Protein AF-A0A4Q0PP46-F1 (afdb_monomer_lite)

Organism: NCBI:txid988

Secondary structure (DSSP, 8-state):
--HHHHHHHHHHHHHHHHHHHHHHHHHHHHHHHHHHHHHHHHHHHHTTS-HHHHHHHHHHHHHHHHHHHTT---EEEEEESSSSSHHHHHHHHHHHHHHHTT-TTS-EEEEEESS-----S-SGGGGGGGT--EEES-SSS---EEE-

Sequence (148 aa):
MCNTLSMKLINRTLILLVILFLQQLLHAQRLTNTIQQAVVEVGDTFTQISPDRLTYLDQIAFLIIKKLNNQEQVDLLFIDADNLEQSQLAMLWLRTGMIYYGYQNLLNIQSAGMTPGNQPPSPLLSLNSYGFRVKPNSQKITHSYKVD

Foldseek 3Di:
DPVVVVVVVVVVVVVVVVVVVVVVVVVVVVLVVVLVVVVVVVVVVVVVDDPVNVVVVVVVVVVLVVCVVVVHAAEAEFEDAALQPDRVVVLVVVCVVCVVVVNNPRYHYWYDHPDHRQDDNPPCVVCVSNVWDWDDPDPPPDSTIDTD

pLDDT: mean 76.53, std 13.93, range [41.94, 94.75]

Radius of gyration: 23.32 Å; chains: 1; bounding box: 72×42×55 Å

Structure (mmCIF, N/CA/C/O backbone):
data_AF-A0A4Q0PP46-F1
#
_entry.id   AF-A0A4Q0PP46-F1
#
loop_
_atom_site.group_PDB
_atom_site.id
_atom_site.type_symbol
_atom_site.label_atom_id
_atom_site.label_alt_id
_atom_site.label_comp_id
_atom_site.label_asym_id
_atom_site.label_entity_id
_atom_site.label_seq_id
_atom_site.pdbx_PDB_ins_code
_atom_site.Cartn_x
_atom_site.Cartn_y
_atom_site.Cartn_z
_atom_site.occupancy
_atom_site.B_iso_or_equiv
_atom_site.auth_seq_id
_atom_site.auth_comp_id
_atom_site.auth_asym_id
_atom_site.auth_atom_id
_atom_site.pdbx_PDB_model_num
ATOM 1 N N . MET A 1 1 ? -55.320 22.648 -30.213 1.00 48.34 1 MET A N 1
ATOM 2 C CA . MET A 1 1 ? -54.167 21.988 -30.875 1.00 48.34 1 MET A CA 1
ATOM 3 C C . MET A 1 1 ? -52.818 22.155 -30.145 1.00 48.34 1 MET A C 1
ATOM 5 O O . MET A 1 1 ? -51.820 21.689 -30.673 1.00 48.34 1 MET A O 1
ATOM 9 N N . CYS A 1 2 ? -52.756 22.728 -28.929 1.00 52.81 2 CYS A N 1
ATOM 10 C CA . CYS A 1 2 ? -51.479 22.998 -28.236 1.00 52.81 2 CYS A CA 1
ATOM 11 C C . CYS A 1 2 ? -50.986 21.855 -27.305 1.00 52.81 2 CYS A C 1
ATOM 13 O O . CYS A 1 2 ? -49.786 21.685 -27.110 1.00 52.81 2 CYS A O 1
ATOM 15 N N . ASN A 1 3 ? -51.881 21.003 -26.781 1.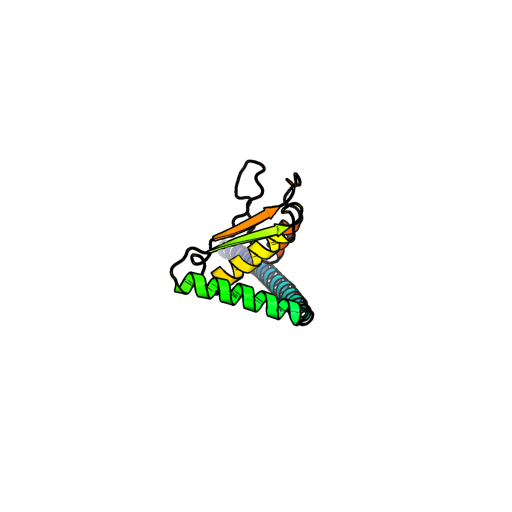00 57.44 3 ASN A N 1
ATOM 16 C CA . ASN A 1 3 ? -51.518 19.997 -25.761 1.00 57.44 3 ASN A CA 1
ATOM 17 C C . ASN A 1 3 ? -50.816 18.740 -26.307 1.00 57.44 3 ASN A C 1
ATOM 19 O O . ASN A 1 3 ? -49.995 18.142 -25.616 1.00 57.44 3 ASN A O 1
ATOM 23 N N . THR A 1 4 ? -51.092 18.338 -27.549 1.00 54.38 4 THR A N 1
ATOM 24 C CA . THR A 1 4 ? -50.507 17.121 -28.142 1.00 54.38 4 THR A CA 1
ATOM 25 C C . THR A 1 4 ? -49.043 17.303 -28.539 1.00 54.38 4 THR A C 1
ATOM 27 O O . THR A 1 4 ? -48.275 16.341 -28.505 1.00 54.38 4 THR A O 1
ATOM 30 N N . LEU A 1 5 ? -48.636 18.531 -28.881 1.00 56.12 5 LEU A N 1
ATOM 31 C CA . LEU A 1 5 ? -47.244 18.859 -29.191 1.00 56.12 5 LEU A CA 1
ATOM 32 C C . LEU A 1 5 ? -46.380 18.854 -27.918 1.00 56.12 5 LEU A C 1
ATOM 34 O O . LEU A 1 5 ? -45.300 18.268 -27.917 1.00 56.12 5 LEU A O 1
ATOM 38 N N . SER A 1 6 ? -46.900 19.427 -26.824 1.00 56.62 6 SER A N 1
ATOM 39 C CA . SER A 1 6 ? -46.234 19.460 -25.513 1.00 56.62 6 SER A CA 1
ATOM 40 C C . SER A 1 6 ? -46.072 18.055 -24.914 1.00 56.62 6 SER A C 1
ATOM 42 O O . SER A 1 6 ? -44.969 17.676 -24.525 1.00 56.62 6 SER A O 1
ATOM 44 N N . MET A 1 7 ? -47.111 17.208 -24.973 1.00 60.69 7 MET A N 1
ATOM 45 C CA . MET A 1 7 ? -47.011 15.799 -24.557 1.00 60.69 7 MET A CA 1
ATOM 46 C C . MET A 1 7 ? -45.958 15.010 -25.347 1.00 60.69 7 MET A C 1
ATOM 48 O O . MET A 1 7 ? -45.205 14.237 -24.760 1.00 60.69 7 MET A O 1
ATOM 52 N N . LYS A 1 8 ? -45.870 15.198 -26.672 1.00 60.88 8 LYS A N 1
ATOM 53 C CA . LYS A 1 8 ? -44.849 14.532 -27.501 1.00 60.88 8 LYS A CA 1
ATOM 54 C C . LYS A 1 8 ? -43.432 15.010 -27.176 1.00 60.88 8 LYS A C 1
ATOM 56 O O . LYS A 1 8 ? -42.500 14.213 -27.258 1.00 60.88 8 LYS A O 1
ATOM 61 N N . LEU A 1 9 ? -43.270 16.281 -26.807 1.00 64.25 9 LEU A N 1
ATOM 62 C CA . LEU A 1 9 ? -41.983 16.850 -26.410 1.00 64.25 9 LEU A CA 1
ATOM 63 C C . LEU A 1 9 ? -41.526 16.310 -25.045 1.00 64.25 9 LEU A C 1
ATOM 65 O O . LEU A 1 9 ? -40.383 15.880 -24.928 1.00 64.25 9 LEU A O 1
ATOM 69 N N . ILE A 1 10 ? -42.436 16.233 -24.068 1.00 70.88 10 ILE A N 1
ATOM 70 C CA . ILE A 1 10 ? -42.189 15.636 -22.743 1.00 70.88 10 ILE A CA 1
ATOM 71 C C . ILE A 1 10 ? -41.842 14.147 -22.870 1.00 70.88 10 ILE A C 1
ATOM 73 O O . ILE A 1 10 ? -40.921 13.659 -22.224 1.00 70.88 10 ILE A O 1
ATOM 77 N N . ASN A 1 11 ? -42.528 13.413 -23.750 1.00 72.38 11 ASN A N 1
ATOM 78 C CA . ASN A 1 11 ? -42.233 11.995 -23.956 1.00 72.38 11 ASN A CA 1
ATOM 79 C C . ASN A 1 11 ? -40.853 11.787 -24.613 1.00 72.38 11 ASN A C 1
ATOM 81 O O . ASN A 1 11 ? -40.131 10.854 -24.276 1.00 72.38 11 ASN A O 1
ATOM 85 N N . ARG A 1 12 ? -40.438 12.692 -25.514 1.00 74.69 12 ARG A N 1
ATOM 86 C CA . ARG A 1 12 ? -39.099 12.672 -26.129 1.00 74.69 12 ARG A CA 1
ATOM 87 C C . ARG A 1 12 ? -37.982 12.980 -25.132 1.00 74.69 12 ARG A C 1
ATOM 89 O O . ARG A 1 12 ? -36.950 12.314 -25.176 1.00 74.69 12 ARG A O 1
ATOM 96 N N . THR A 1 13 ? -38.168 13.953 -24.240 1.00 78.75 13 THR A N 1
ATOM 97 C CA . THR A 1 13 ? -37.172 14.264 -23.201 1.00 78.75 13 THR A CA 1
ATOM 98 C C . THR A 1 13 ? -37.058 13.141 -22.174 1.00 78.75 13 THR A C 1
ATOM 100 O O . THR A 1 13 ? -35.948 12.814 -21.762 1.00 78.75 13 THR A O 1
ATOM 103 N N . LEU A 1 14 ? -38.170 12.489 -21.823 1.00 80.44 14 LEU A N 1
ATOM 104 C CA . LEU A 1 14 ? -38.176 11.354 -20.899 1.00 80.44 14 LEU A CA 1
ATOM 105 C C . LEU A 1 14 ? -37.439 10.137 -21.480 1.00 80.44 14 LEU A C 1
ATOM 107 O O . LEU A 1 14 ? -36.643 9.514 -20.785 1.00 80.44 14 LEU A O 1
ATOM 111 N N . ILE A 1 15 ? -37.616 9.853 -22.775 1.00 83.38 15 ILE A N 1
ATOM 112 C CA . ILE A 1 15 ? -36.865 8.799 -23.479 1.00 83.38 15 ILE A CA 1
ATOM 113 C C . ILE A 1 15 ? -35.358 9.102 -23.493 1.00 83.38 15 ILE A C 1
ATOM 115 O O . ILE A 1 15 ? -34.557 8.214 -23.210 1.00 83.38 15 ILE A O 1
ATOM 119 N N . LEU A 1 16 ? -34.958 10.347 -23.776 1.00 82.81 16 LEU A N 1
ATOM 120 C CA . LEU A 1 16 ? -33.547 10.761 -23.739 1.00 82.81 16 LEU A CA 1
ATOM 121 C C . LEU A 1 16 ? -32.934 10.597 -22.343 1.00 82.81 16 LEU A C 1
ATOM 123 O O . LEU A 1 16 ? -31.815 10.103 -22.222 1.00 82.81 16 LEU A O 1
ATOM 127 N N . LEU A 1 17 ? -33.679 10.958 -21.296 1.00 83.75 17 LEU A N 1
ATOM 128 C CA . LEU A 1 17 ? -33.255 10.791 -19.908 1.00 83.75 17 LEU A CA 1
ATOM 129 C C . LEU A 1 17 ? -33.045 9.308 -19.565 1.00 83.75 17 LEU A C 1
ATOM 131 O O . LEU A 1 17 ? -32.015 8.939 -19.007 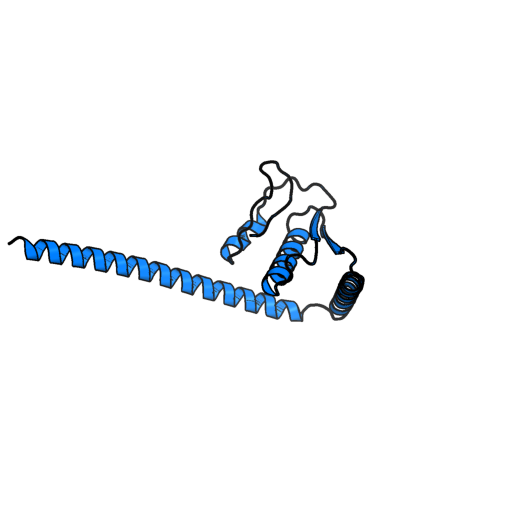1.00 83.75 17 LEU A O 1
ATOM 135 N N . VAL A 1 18 ? -33.995 8.451 -19.952 1.00 83.19 18 VAL A N 1
ATOM 136 C CA . VAL A 1 18 ? -33.919 6.999 -19.745 1.00 83.19 18 VAL A CA 1
ATOM 137 C C . VAL A 1 18 ? -32.693 6.414 -20.452 1.00 83.19 18 VAL A C 1
ATOM 139 O O . VAL A 1 18 ? -31.934 5.676 -19.828 1.00 83.19 18 VAL A O 1
ATOM 142 N N . ILE A 1 19 ? -32.429 6.796 -21.707 1.00 81.94 19 ILE A N 1
ATOM 143 C CA . ILE A 1 19 ? -31.234 6.353 -22.448 1.00 81.94 19 ILE A CA 1
ATOM 144 C C . ILE A 1 19 ? -29.944 6.778 -21.728 1.00 81.94 19 ILE A C 1
ATOM 146 O O . ILE A 1 19 ? -29.020 5.972 -21.616 1.00 81.94 19 ILE A O 1
ATOM 150 N N . LEU A 1 20 ? -29.889 8.002 -21.192 1.00 78.31 20 LEU A N 1
ATOM 151 C CA . LEU A 1 20 ? -28.727 8.501 -20.453 1.00 78.31 20 LEU A CA 1
ATOM 152 C C . LEU A 1 20 ? -28.469 7.685 -19.172 1.00 78.31 20 LEU A C 1
ATOM 154 O O . LEU A 1 20 ? -27.330 7.317 -18.886 1.00 78.31 20 LEU A O 1
ATOM 158 N N . PHE A 1 21 ? -29.527 7.335 -18.433 1.00 76.38 21 PHE A N 1
ATOM 159 C CA . PHE A 1 21 ? -29.425 6.476 -17.247 1.00 76.38 21 PHE A CA 1
ATOM 160 C C . PHE A 1 21 ? -29.003 5.042 -17.589 1.00 76.38 21 PHE A C 1
ATOM 162 O O . PHE A 1 21 ? -28.178 4.461 -16.886 1.00 76.38 21 PHE A O 1
ATOM 169 N N . LEU A 1 22 ? -29.503 4.478 -18.692 1.00 75.06 22 LEU A N 1
ATOM 170 C CA . LEU A 1 22 ? -29.083 3.160 -19.183 1.00 75.06 22 LEU A CA 1
ATOM 171 C C . LEU A 1 22 ? -27.590 3.130 -19.544 1.00 75.06 22 LEU A C 1
ATOM 173 O O . LEU A 1 22 ? -26.903 2.160 -19.224 1.00 75.06 22 LEU A O 1
ATOM 177 N N . GLN A 1 23 ? -27.062 4.197 -20.152 1.00 73.50 23 GLN A N 1
ATOM 178 C CA . GLN A 1 23 ? -25.629 4.315 -20.442 1.00 73.50 23 GLN A CA 1
ATOM 179 C C . GLN A 1 23 ? -24.782 4.346 -19.163 1.00 73.50 23 GLN A C 1
ATOM 181 O O . GLN A 1 23 ? -23.753 3.673 -19.093 1.00 73.50 23 GLN A O 1
ATOM 186 N N . GLN A 1 24 ? -25.228 5.072 -18.134 1.00 72.94 24 GLN A N 1
ATOM 187 C CA . GLN A 1 24 ? -24.551 5.106 -16.833 1.00 72.94 24 GLN A CA 1
ATOM 188 C C . GLN A 1 24 ? -24.561 3.734 -16.143 1.00 72.94 24 GLN A C 1
ATOM 190 O O . GLN A 1 24 ? -23.539 3.311 -15.602 1.00 72.94 24 GLN A O 1
ATOM 195 N N . LEU A 1 25 ? -25.681 3.008 -16.218 1.00 69.25 25 LEU A N 1
ATOM 196 C CA . LEU A 1 25 ? -25.817 1.676 -15.628 1.00 69.25 25 LEU A CA 1
ATOM 197 C C . LEU A 1 25 ? -24.874 0.655 -16.289 1.00 69.25 25 LEU A C 1
ATOM 199 O O . LEU A 1 25 ? -24.198 -0.105 -15.598 1.00 69.25 25 LEU A O 1
ATOM 203 N N . LEU A 1 26 ? -24.780 0.674 -17.624 1.00 69.56 26 LEU A N 1
ATOM 204 C CA . LEU A 1 26 ? -23.869 -0.190 -18.384 1.00 69.56 26 LEU A CA 1
ATOM 205 C C . LEU A 1 26 ? -22.396 0.105 -18.070 1.00 69.56 26 LEU A C 1
ATOM 207 O O . LEU A 1 26 ? -21.590 -0.820 -17.955 1.00 69.56 26 LEU A O 1
ATOM 211 N N . HIS A 1 27 ? -22.037 1.383 -17.912 1.00 68.62 27 HIS A N 1
ATOM 212 C CA . HIS A 1 27 ? -20.688 1.775 -17.502 1.00 68.62 27 HIS A CA 1
ATOM 213 C C . HIS A 1 27 ? -20.339 1.270 -16.098 1.00 68.62 27 HIS A C 1
ATOM 215 O O . HIS A 1 27 ? -19.251 0.724 -15.913 1.00 68.62 27 HIS A O 1
ATOM 221 N N . ALA A 1 28 ? -21.259 1.390 -15.137 1.00 64.75 28 ALA A N 1
ATOM 222 C CA . ALA A 1 28 ? -21.057 0.890 -13.779 1.00 64.75 28 ALA A CA 1
ATOM 223 C C . ALA A 1 28 ? -20.867 -0.636 -13.749 1.00 64.75 28 ALA A C 1
ATOM 225 O O . ALA A 1 28 ? -19.932 -1.122 -13.122 1.00 64.75 28 ALA A O 1
ATOM 226 N N . GLN A 1 29 ? -21.685 -1.389 -14.493 1.00 66.62 29 GLN A N 1
ATOM 227 C CA . GLN A 1 29 ? -21.566 -2.852 -14.570 1.00 66.62 29 GLN A CA 1
ATOM 228 C C . GLN A 1 29 ? -20.224 -3.310 -15.156 1.00 66.62 29 GLN A C 1
ATOM 230 O O . GLN A 1 29 ? -19.612 -4.249 -14.649 1.00 66.62 29 GLN A O 1
ATOM 235 N N . ARG A 1 30 ? -19.737 -2.642 -16.211 1.00 69.81 30 ARG A N 1
ATOM 236 C CA . ARG A 1 30 ? -18.415 -2.944 -16.786 1.00 69.81 30 ARG A CA 1
ATOM 237 C C . ARG A 1 30 ? -17.295 -2.693 -15.781 1.00 69.81 30 ARG A C 1
ATOM 239 O O . ARG A 1 30 ? -16.426 -3.545 -15.643 1.00 69.81 30 ARG A O 1
ATOM 246 N N . LEU A 1 31 ? -17.353 -1.573 -15.059 1.00 67.81 31 LEU A N 1
ATOM 247 C CA . LEU A 1 31 ? -16.385 -1.244 -14.013 1.00 67.81 31 LEU A CA 1
ATOM 248 C C . LEU A 1 31 ? -16.363 -2.313 -12.909 1.00 67.81 31 LEU A C 1
ATOM 250 O O . LEU A 1 31 ? -15.289 -2.772 -12.532 1.00 67.81 31 LEU A O 1
ATOM 254 N N . THR A 1 32 ? -17.533 -2.757 -12.436 1.00 71.88 32 THR A N 1
ATOM 255 C CA . THR A 1 32 ? -17.637 -3.822 -11.426 1.00 71.88 32 THR A CA 1
ATOM 256 C C . THR A 1 32 ? -16.981 -5.119 -11.896 1.00 71.88 32 THR A C 1
ATOM 258 O O . THR A 1 32 ? -16.225 -5.718 -11.138 1.00 71.88 32 THR A O 1
ATOM 261 N N . ASN A 1 33 ? -17.201 -5.521 -13.151 1.00 72.69 33 ASN A N 1
ATOM 262 C CA . ASN A 1 33 ? -16.597 -6.738 -13.697 1.00 72.69 33 ASN A CA 1
ATOM 263 C C . ASN A 1 33 ? -15.068 -6.632 -13.811 1.00 72.69 33 ASN A C 1
ATOM 265 O O . ASN A 1 33 ? -14.370 -7.575 -13.447 1.00 72.69 33 ASN A O 1
ATOM 269 N N . THR A 1 34 ? -14.538 -5.493 -14.271 1.00 73.50 34 THR A N 1
ATOM 270 C CA . THR A 1 34 ? -13.084 -5.264 -14.346 1.00 73.50 34 THR A CA 1
ATOM 271 C C . THR A 1 34 ? -12.438 -5.300 -12.963 1.00 73.50 34 THR A C 1
ATOM 273 O O . THR A 1 34 ? -11.410 -5.947 -12.783 1.00 73.50 34 THR A O 1
ATOM 276 N N . ILE A 1 35 ? -13.056 -4.657 -11.968 1.00 72.62 35 ILE A N 1
ATOM 277 C CA . ILE A 1 35 ? -12.565 -4.684 -10.585 1.00 72.62 35 ILE A CA 1
ATOM 278 C C . ILE A 1 35 ? -12.623 -6.108 -10.029 1.00 72.62 35 ILE A C 1
ATOM 280 O O . ILE A 1 35 ? -11.656 -6.563 -9.429 1.00 72.62 35 ILE A O 1
ATOM 284 N N . GLN A 1 36 ? -13.719 -6.836 -10.252 1.00 73.12 36 GLN A N 1
ATOM 285 C CA . GLN A 1 36 ? -13.857 -8.212 -9.778 1.00 73.12 36 GLN A CA 1
ATOM 286 C C . GLN A 1 36 ? -12.774 -9.127 -10.361 1.00 73.12 36 GLN A C 1
ATOM 288 O O . GLN A 1 36 ? -12.187 -9.913 -9.623 1.00 73.12 36 GLN A O 1
ATOM 293 N N . GLN A 1 37 ? -12.478 -9.006 -11.658 1.00 76.12 37 GLN A N 1
ATOM 294 C CA . GLN A 1 37 ? -11.395 -9.757 -12.297 1.00 76.12 37 GLN A CA 1
ATOM 295 C C . GLN A 1 37 ? -10.032 -9.413 -11.692 1.00 76.12 37 GLN A C 1
ATOM 297 O O . GLN A 1 37 ? -9.301 -10.321 -11.307 1.00 76.12 37 GLN A O 1
ATOM 302 N N . ALA A 1 38 ? -9.732 -8.122 -11.526 1.00 72.62 38 ALA A N 1
ATOM 303 C CA . ALA A 1 38 ? -8.485 -7.679 -10.909 1.00 72.62 38 ALA A CA 1
ATOM 304 C C . ALA A 1 38 ? -8.340 -8.181 -9.459 1.00 72.62 38 ALA A C 1
ATOM 306 O O . ALA A 1 38 ? -7.255 -8.574 -9.046 1.00 72.62 38 ALA A O 1
ATOM 307 N N . VAL A 1 39 ? -9.430 -8.219 -8.683 1.00 73.00 39 VAL A N 1
ATOM 308 C CA . VAL A 1 39 ? -9.422 -8.746 -7.308 1.00 73.00 39 VAL A CA 1
ATOM 309 C C . VAL A 1 39 ? -9.126 -10.245 -7.278 1.00 73.00 39 VAL A C 1
ATOM 311 O O . VAL A 1 39 ? -8.354 -10.682 -6.428 1.00 73.00 39 VAL A O 1
ATOM 314 N N . VAL A 1 40 ? -9.710 -11.030 -8.190 1.00 74.50 40 VAL A N 1
ATOM 315 C CA . VAL A 1 40 ? -9.435 -12.474 -8.286 1.00 74.50 40 VAL A CA 1
ATOM 316 C C . VAL A 1 40 ? -7.972 -12.718 -8.655 1.00 74.50 40 VAL A C 1
ATOM 318 O O . VAL A 1 40 ? -7.296 -13.478 -7.970 1.00 74.50 40 VAL A O 1
ATOM 321 N N . GLU A 1 41 ? -7.461 -12.011 -9.663 1.00 75.38 41 GLU A N 1
ATOM 322 C CA . GLU A 1 41 ? -6.067 -12.126 -10.105 1.00 75.38 41 GLU A CA 1
ATOM 323 C C . GLU A 1 41 ? -5.079 -11.782 -8.978 1.00 75.38 41 GLU A C 1
ATOM 325 O O . GLU A 1 41 ? -4.143 -12.533 -8.694 1.00 75.38 41 GLU A O 1
ATOM 330 N N . VAL A 1 42 ? -5.325 -10.684 -8.258 1.00 74.81 42 VAL A N 1
ATOM 331 C CA . VAL A 1 42 ? -4.521 -10.302 -7.089 1.00 74.81 42 VAL A CA 1
ATOM 332 C C . VAL A 1 42 ? -4.627 -11.355 -5.975 1.00 74.81 42 VAL A C 1
ATOM 334 O O . VAL A 1 42 ? -3.616 -11.701 -5.363 1.00 74.81 42 VAL A O 1
ATOM 337 N N . GLY A 1 43 ? -5.825 -11.902 -5.743 1.00 73.81 43 GLY A N 1
ATOM 338 C CA . GLY A 1 43 ? -6.085 -12.980 -4.787 1.00 73.81 43 GLY A CA 1
ATOM 339 C C . GLY A 1 43 ? -5.224 -14.218 -5.036 1.00 73.81 43 GLY A C 1
ATOM 340 O O . GLY A 1 43 ? -4.549 -14.702 -4.125 1.00 73.81 43 GLY A O 1
ATOM 341 N N . ASP A 1 44 ? -5.182 -14.676 -6.284 1.00 79.19 44 ASP A N 1
ATOM 342 C CA . ASP A 1 44 ? -4.368 -15.821 -6.695 1.00 79.19 44 ASP A CA 1
ATOM 343 C C . ASP A 1 44 ? -2.871 -15.539 -6.521 1.00 79.19 44 ASP A C 1
ATOM 345 O O . ASP A 1 44 ? -2.107 -16.412 -6.100 1.00 79.19 44 ASP A O 1
ATOM 349 N N . THR A 1 45 ? -2.448 -14.296 -6.758 1.00 80.19 45 THR A N 1
ATOM 350 C CA . THR A 1 45 ? -1.050 -13.875 -6.589 1.00 80.19 45 THR A CA 1
ATOM 351 C C . THR A 1 45 ? -0.598 -13.934 -5.122 1.00 80.19 45 THR A C 1
ATOM 353 O O . THR A 1 45 ? 0.550 -14.284 -4.847 1.00 80.19 45 THR A O 1
ATOM 356 N N . PHE A 1 46 ? -1.483 -13.666 -4.151 1.00 75.88 46 PHE A N 1
ATOM 357 C CA . PHE A 1 46 ? -1.135 -13.762 -2.725 1.00 75.88 46 PHE A CA 1
ATOM 358 C C . PHE A 1 46 ? -0.738 -15.180 -2.297 1.00 75.88 46 PHE A C 1
ATOM 360 O O . PHE A 1 46 ? 0.129 -15.335 -1.437 1.00 75.88 46 PHE A O 1
ATOM 367 N N . THR A 1 47 ? -1.304 -16.216 -2.925 1.00 79.12 47 THR A N 1
ATOM 368 C CA . THR A 1 47 ? -0.941 -17.617 -2.638 1.00 79.12 47 THR A CA 1
ATOM 369 C C . THR A 1 47 ? 0.493 -17.966 -3.045 1.00 79.12 47 THR A C 1
ATOM 371 O O . THR A 1 47 ? 1.043 -18.963 -2.583 1.00 79.12 47 THR A O 1
ATOM 374 N N . GLN A 1 48 ? 1.124 -17.129 -3.873 1.00 85.69 48 GLN A N 1
ATOM 375 C CA . GLN A 1 48 ? 2.487 -17.324 -4.364 1.00 85.69 48 GLN A CA 1
ATOM 376 C C . GLN A 1 48 ? 3.547 -16.702 -3.441 1.00 85.69 48 GLN A C 1
ATOM 378 O O . GLN A 1 48 ? 4.746 -16.851 -3.687 1.00 85.69 48 GLN A O 1
ATOM 383 N N . ILE A 1 49 ? 3.143 -15.994 -2.379 1.00 85.31 49 ILE A N 1
ATOM 384 C CA . ILE A 1 49 ? 4.084 -15.433 -1.407 1.00 85.31 49 ILE A CA 1
ATOM 385 C C . ILE A 1 49 ? 4.733 -16.580 -0.627 1.00 85.31 49 ILE A C 1
ATOM 387 O O . ILE A 1 49 ? 4.054 -17.419 -0.039 1.00 85.31 49 ILE A O 1
ATOM 391 N N . SER A 1 50 ? 6.067 -16.608 -0.602 1.00 90.94 50 SER A N 1
ATOM 392 C CA . SER A 1 50 ? 6.798 -17.661 0.100 1.00 90.94 50 SER A CA 1
ATOM 393 C C . SER A 1 50 ? 6.541 -17.637 1.618 1.00 90.94 50 SER A C 1
ATOM 395 O O . SER A 1 50 ? 6.398 -16.555 2.201 1.00 90.94 50 SER A O 1
ATOM 397 N N . PRO A 1 51 ? 6.569 -18.801 2.297 1.00 90.00 51 PRO A N 1
ATOM 398 C CA . PRO A 1 51 ? 6.405 -18.879 3.752 1.00 90.00 51 PRO A CA 1
ATOM 399 C C . PRO A 1 51 ? 7.403 -18.014 4.537 1.00 90.00 51 PRO A C 1
ATOM 401 O O . PRO A 1 51 ? 7.041 -17.397 5.540 1.00 90.00 51 PRO A O 1
ATOM 404 N N . ASP A 1 52 ? 8.642 -17.900 4.053 1.00 92.44 52 ASP A N 1
ATOM 405 C CA . ASP A 1 52 ? 9.672 -17.061 4.679 1.00 92.44 52 ASP A CA 1
ATOM 406 C C . ASP A 1 52 ? 9.298 -15.573 4.643 1.00 92.44 52 ASP A C 1
ATOM 408 O O . ASP A 1 52 ? 9.490 -14.848 5.620 1.00 92.44 52 ASP A O 1
ATOM 412 N N . ARG A 1 53 ? 8.714 -15.109 3.529 1.00 90.56 53 ARG A N 1
ATOM 413 C CA . ARG A 1 53 ? 8.237 -13.726 3.400 1.00 90.56 53 ARG A CA 1
ATOM 414 C C . ARG A 1 53 ? 7.042 -13.463 4.306 1.00 90.56 53 ARG A C 1
ATOM 416 O O . ARG A 1 53 ? 6.996 -12.400 4.918 1.00 90.56 53 ARG A O 1
ATOM 423 N N . LEU A 1 54 ? 6.120 -14.420 4.431 1.00 90.12 54 LEU A N 1
ATOM 424 C CA . LEU A 1 54 ? 5.007 -14.325 5.383 1.00 90.12 54 LEU A CA 1
ATOM 425 C C . LEU A 1 54 ? 5.523 -14.221 6.821 1.00 90.12 54 LEU A C 1
ATOM 427 O O . LEU A 1 54 ? 5.125 -13.322 7.552 1.00 90.12 54 LEU A O 1
ATOM 431 N N . THR A 1 55 ? 6.498 -15.055 7.183 1.00 94.06 55 THR A N 1
ATOM 432 C CA . THR A 1 55 ? 7.131 -15.022 8.509 1.00 94.06 55 THR A CA 1
ATOM 433 C C . THR A 1 55 ? 7.777 -13.663 8.793 1.00 94.06 55 THR A C 1
ATOM 435 O O . THR A 1 55 ? 7.657 -13.125 9.893 1.00 94.06 55 THR A O 1
ATOM 438 N N . TYR A 1 56 ? 8.449 -13.071 7.804 1.00 93.19 56 TYR A N 1
ATOM 439 C CA . TYR A 1 56 ? 9.044 -11.744 7.951 1.00 93.19 56 TYR A CA 1
ATOM 440 C C . TYR A 1 56 ? 7.985 -10.640 8.114 1.00 93.19 56 TYR A C 1
ATOM 442 O O . TYR A 1 56 ? 8.138 -9.752 8.954 1.00 93.19 56 TYR A O 1
ATOM 450 N N . LEU A 1 57 ? 6.887 -10.712 7.356 1.00 90.31 57 LEU A N 1
ATOM 451 C CA . LEU A 1 57 ? 5.760 -9.786 7.494 1.00 90.31 57 LEU A CA 1
ATOM 452 C C . LEU A 1 57 ? 5.099 -9.893 8.874 1.00 90.31 57 LEU A C 1
ATOM 454 O O . LEU A 1 57 ? 4.812 -8.860 9.477 1.00 90.31 57 LEU A O 1
ATOM 458 N N . ASP A 1 58 ? 4.945 -11.105 9.410 1.00 92.69 58 ASP A N 1
ATOM 459 C CA . ASP A 1 58 ? 4.423 -11.329 10.762 1.00 92.69 58 ASP A CA 1
ATOM 460 C C . ASP A 1 58 ? 5.325 -10.706 11.834 1.00 92.69 58 ASP A C 1
ATOM 462 O O . ASP A 1 58 ? 4.838 -10.080 12.778 1.00 92.69 58 ASP A O 1
ATOM 466 N N . GLN A 1 59 ? 6.648 -10.805 11.680 1.00 94.75 59 GLN A N 1
ATOM 467 C CA . GLN A 1 59 ? 7.594 -10.152 12.589 1.00 94.75 59 GLN A CA 1
ATOM 468 C C . GLN A 1 59 ? 7.472 -8.625 12.537 1.00 94.75 59 GLN A C 1
ATOM 470 O O . GLN A 1 59 ? 7.461 -7.973 13.584 1.00 94.75 59 GLN A O 1
ATOM 475 N N . ILE A 1 60 ? 7.341 -8.045 11.339 1.00 92.44 60 ILE A N 1
ATOM 476 C CA . ILE A 1 60 ? 7.115 -6.603 11.174 1.00 92.44 60 ILE A CA 1
ATOM 477 C C . ILE A 1 60 ? 5.799 -6.195 11.843 1.00 92.44 60 ILE A C 1
ATOM 479 O O . ILE A 1 60 ? 5.779 -5.242 12.625 1.00 92.44 60 ILE A O 1
ATOM 483 N N . ALA A 1 61 ? 4.715 -6.928 11.583 1.00 91.38 61 ALA A N 1
ATOM 484 C CA . ALA A 1 61 ? 3.406 -6.664 12.168 1.00 91.38 61 ALA A CA 1
ATOM 485 C C . ALA A 1 61 ? 3.454 -6.731 13.701 1.00 91.38 61 ALA A C 1
ATOM 487 O O . ALA A 1 61 ? 2.961 -5.827 14.378 1.00 91.38 61 ALA A O 1
ATOM 488 N N . PHE A 1 62 ? 4.123 -7.743 14.259 1.00 94.56 62 PHE A N 1
ATOM 489 C CA . PHE A 1 62 ? 4.324 -7.872 15.699 1.00 94.56 62 PHE A CA 1
ATOM 490 C C . PHE A 1 62 ? 5.064 -6.665 16.289 1.00 94.56 62 PHE A C 1
ATOM 492 O O . PHE A 1 62 ? 4.645 -6.128 17.316 1.00 94.56 62 PHE A O 1
ATOM 499 N N . LEU A 1 63 ? 6.140 -6.203 15.644 1.00 94.31 63 LEU A N 1
ATOM 500 C CA . LEU A 1 63 ? 6.893 -5.033 16.103 1.00 94.31 63 LEU A CA 1
ATOM 501 C C . LEU A 1 63 ? 6.047 -3.757 16.078 1.00 94.31 63 LEU A C 1
ATOM 503 O O . LEU A 1 63 ? 6.110 -2.974 17.025 1.00 94.31 63 LEU A O 1
ATOM 507 N N . ILE A 1 64 ? 5.240 -3.565 15.032 1.00 92.12 64 ILE A N 1
ATOM 508 C CA . ILE A 1 64 ? 4.310 -2.434 14.928 1.00 92.12 64 ILE A CA 1
ATOM 509 C C . ILE A 1 64 ? 3.300 -2.480 16.078 1.00 92.12 64 ILE A C 1
ATOM 511 O O . ILE A 1 64 ? 3.175 -1.508 16.819 1.00 92.12 64 ILE A O 1
ATOM 515 N N . ILE A 1 65 ? 2.628 -3.617 16.278 1.00 91.69 65 ILE A N 1
ATOM 516 C CA . ILE A 1 65 ? 1.620 -3.787 17.335 1.00 91.69 65 ILE A CA 1
ATOM 517 C C . ILE A 1 65 ? 2.238 -3.567 18.717 1.00 91.69 65 ILE A C 1
ATOM 519 O O . ILE A 1 65 ? 1.660 -2.876 19.553 1.00 91.69 65 ILE A O 1
ATOM 523 N N . LYS A 1 66 ? 3.435 -4.110 18.960 1.00 94.56 66 LYS A N 1
ATOM 524 C CA . LYS A 1 66 ? 4.150 -3.926 20.226 1.00 94.56 66 LYS A CA 1
ATOM 525 C C . LYS A 1 66 ? 4.413 -2.447 20.517 1.00 94.56 66 LYS A C 1
ATOM 527 O O . LYS A 1 66 ? 4.157 -2.005 21.632 1.00 94.56 66 LYS A O 1
ATOM 532 N N . LYS 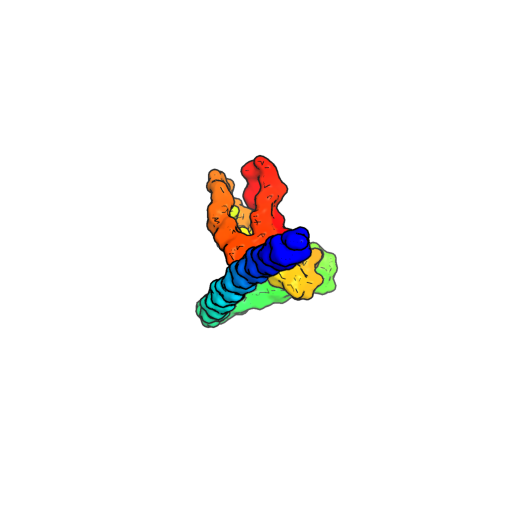A 1 67 ? 4.883 -1.684 19.526 1.00 94.06 67 LYS A N 1
ATOM 533 C CA . LYS A 1 67 ? 5.109 -0.237 19.665 1.00 94.06 67 LYS A CA 1
ATOM 534 C C . LYS A 1 67 ? 3.811 0.528 19.919 1.00 94.06 67 LYS A C 1
ATOM 536 O O . LYS A 1 67 ? 3.758 1.348 20.829 1.00 94.06 67 LYS A O 1
ATOM 541 N N . LEU A 1 68 ? 2.747 0.205 19.184 1.00 90.81 68 LEU A N 1
ATOM 542 C CA . LEU A 1 68 ? 1.432 0.820 19.386 1.00 90.81 68 LEU A CA 1
ATOM 543 C C . LEU A 1 68 ? 0.884 0.558 20.798 1.00 90.81 68 LEU A C 1
ATOM 545 O O . LEU A 1 68 ? 0.381 1.477 21.440 1.00 90.81 68 LEU A O 1
ATOM 549 N N . ASN A 1 69 ? 1.037 -0.663 21.317 1.00 92.56 69 ASN A N 1
ATOM 550 C CA . ASN A 1 69 ? 0.628 -1.014 22.683 1.00 92.56 69 ASN A CA 1
ATOM 551 C C . ASN A 1 69 ? 1.420 -0.246 23.752 1.00 92.56 69 ASN A C 1
ATOM 553 O O . ASN A 1 69 ? 0.882 0.060 24.814 1.00 92.56 69 ASN A O 1
ATOM 557 N N . ASN A 1 70 ? 2.672 0.103 23.457 1.00 94.31 70 ASN A N 1
ATOM 558 C CA . ASN A 1 70 ? 3.508 0.954 24.300 1.00 94.31 70 ASN A CA 1
ATOM 559 C C . ASN A 1 70 ? 3.209 2.457 24.140 1.00 94.31 70 ASN A C 1
ATOM 561 O O . ASN A 1 70 ? 3.918 3.273 24.723 1.00 94.31 70 ASN A O 1
ATOM 565 N N . GLN A 1 71 ? 2.187 2.833 23.359 1.00 90.38 71 GLN A N 1
ATOM 566 C CA . GLN A 1 71 ? 1.854 4.223 23.017 1.00 90.38 71 GLN A CA 1
ATOM 567 C C . GLN A 1 71 ? 2.986 4.959 22.277 1.00 90.38 71 GLN A C 1
ATOM 569 O O . GLN A 1 71 ? 3.065 6.187 22.300 1.00 90.38 71 GLN A O 1
ATOM 574 N N . GLU A 1 72 ? 3.863 4.216 21.602 1.00 91.00 72 GLU A N 1
ATOM 575 C CA . GLU A 1 72 ? 4.927 4.781 20.780 1.00 91.00 72 GLU A CA 1
ATOM 576 C C . GLU A 1 72 ? 4.387 5.165 19.396 1.00 91.00 72 GLU A C 1
ATOM 578 O O . GLU A 1 72 ? 3.567 4.457 18.804 1.00 91.00 72 GLU A O 1
ATOM 583 N N . GLN A 1 73 ? 4.891 6.270 18.844 1.00 88.69 73 GLN A N 1
ATOM 584 C CA . GLN A 1 73 ? 4.628 6.626 17.454 1.00 88.69 73 GLN A CA 1
ATOM 585 C C . GLN A 1 73 ? 5.325 5.630 16.518 1.00 88.69 73 GLN A C 1
ATOM 587 O O . GLN A 1 73 ? 6.502 5.303 16.693 1.00 88.69 73 GLN A O 1
ATOM 592 N N . VAL A 1 74 ? 4.601 5.172 15.496 1.00 91.44 74 VAL A N 1
ATOM 593 C CA . VAL A 1 74 ? 5.136 4.273 14.471 1.00 91.44 74 VAL A CA 1
ATOM 594 C C . VAL A 1 74 ? 5.120 4.967 13.115 1.00 91.44 74 VAL A C 1
ATOM 596 O O . VAL A 1 74 ? 4.062 5.225 12.535 1.00 91.44 74 VAL A O 1
ATOM 599 N N . ASP A 1 75 ? 6.320 5.223 12.603 1.00 91.38 75 ASP A N 1
ATOM 600 C CA . ASP A 1 75 ? 6.545 5.696 11.244 1.00 91.38 75 ASP A CA 1
ATOM 601 C C . ASP A 1 75 ? 6.958 4.512 10.355 1.00 91.38 75 ASP A C 1
ATOM 603 O O . ASP A 1 75 ? 7.868 3.749 10.691 1.00 91.38 75 ASP A O 1
ATOM 607 N N . LEU A 1 76 ? 6.286 4.354 9.216 1.00 91.50 76 LEU A N 1
ATOM 608 C CA . LEU A 1 76 ? 6.587 3.342 8.208 1.00 91.50 76 LEU A CA 1
ATOM 609 C C . LEU A 1 76 ? 7.063 4.015 6.929 1.00 91.50 76 LEU A C 1
ATOM 611 O O . LEU A 1 76 ? 6.371 4.868 6.372 1.00 91.50 76 LEU A O 1
ATOM 615 N N . LEU A 1 77 ? 8.228 3.586 6.449 1.00 91.69 77 LEU A N 1
ATOM 616 C CA . LEU A 1 77 ? 8.835 4.083 5.225 1.00 91.69 77 LEU A CA 1
ATOM 617 C C . LEU A 1 77 ? 9.042 2.933 4.241 1.00 91.69 77 LEU A C 1
ATOM 619 O O . LEU A 1 77 ? 9.835 2.026 4.491 1.00 91.69 77 LEU A O 1
ATOM 623 N N . PHE A 1 78 ? 8.349 2.995 3.110 1.00 90.94 78 PHE A N 1
ATOM 624 C CA . PHE A 1 78 ? 8.598 2.109 1.978 1.00 90.94 78 PHE A CA 1
ATOM 625 C C . PHE A 1 78 ? 9.705 2.686 1.101 1.00 90.94 78 PHE A C 1
ATOM 627 O O . PHE A 1 78 ? 9.673 3.871 0.777 1.00 90.94 78 PHE A O 1
ATOM 634 N N . ILE A 1 79 ? 10.675 1.859 0.712 1.00 88.75 79 ILE A N 1
ATOM 635 C CA . ILE A 1 79 ? 11.836 2.299 -0.067 1.00 88.75 79 ILE A CA 1
ATOM 636 C C . ILE A 1 79 ? 11.992 1.415 -1.300 1.00 88.75 79 ILE A C 1
ATOM 638 O O . ILE A 1 79 ? 12.029 0.192 -1.185 1.00 88.75 79 ILE A O 1
ATOM 642 N N . ASP A 1 80 ? 12.124 2.044 -2.461 1.00 87.12 80 ASP A N 1
ATOM 643 C CA . ASP A 1 80 ? 12.596 1.434 -3.705 1.00 87.12 80 ASP A CA 1
ATOM 644 C C . ASP A 1 80 ? 13.697 2.312 -4.336 1.00 87.12 80 ASP A C 1
ATOM 646 O O . ASP A 1 80 ? 14.264 3.195 -3.685 1.00 87.12 80 ASP A O 1
ATOM 650 N N . ALA A 1 81 ? 14.088 2.026 -5.578 1.00 86.94 81 ALA A N 1
ATOM 651 C CA . ALA A 1 81 ? 15.220 2.701 -6.210 1.00 86.94 81 ALA A CA 1
ATOM 652 C C . ALA A 1 81 ? 14.967 4.202 -6.448 1.00 86.94 81 ALA A C 1
ATOM 654 O O . ALA A 1 81 ? 15.869 5.016 -6.238 1.00 86.94 81 ALA A O 1
ATOM 655 N N . ASP A 1 82 ? 13.757 4.574 -6.860 1.00 84.25 82 ASP A N 1
ATOM 656 C CA . ASP A 1 82 ? 13.439 5.891 -7.425 1.00 84.25 82 ASP A CA 1
ATOM 657 C C . ASP A 1 82 ? 12.123 6.508 -6.918 1.00 84.25 82 ASP A C 1
ATOM 659 O O . ASP A 1 82 ? 11.835 7.664 -7.237 1.00 84.25 82 ASP A O 1
ATOM 663 N N . ASN A 1 83 ? 11.354 5.799 -6.084 1.00 81.75 83 ASN A N 1
ATOM 664 C CA . ASN A 1 83 ? 10.026 6.193 -5.615 1.00 81.75 83 ASN A CA 1
ATOM 665 C C . ASN A 1 83 ? 9.040 6.417 -6.759 1.00 81.75 83 ASN A C 1
ATOM 667 O O . ASN A 1 83 ? 8.351 7.436 -6.769 1.00 81.75 83 ASN A O 1
ATOM 671 N N . LEU A 1 84 ? 8.983 5.522 -7.746 1.00 77.19 84 LEU A N 1
ATOM 672 C CA . LEU A 1 84 ? 8.043 5.666 -8.865 1.00 77.19 84 LEU A CA 1
ATOM 673 C C . LEU A 1 84 ? 6.940 4.608 -8.883 1.00 77.19 84 LEU A C 1
ATOM 675 O O . LEU A 1 84 ? 5.825 4.906 -9.316 1.00 77.19 84 LEU A O 1
ATOM 679 N N . GLU A 1 85 ? 7.222 3.397 -8.402 1.00 78.81 85 GLU A N 1
ATOM 680 C CA . GLU A 1 85 ? 6.306 2.264 -8.551 1.00 78.81 85 GLU A CA 1
ATOM 681 C C . GLU A 1 85 ? 6.095 1.504 -7.246 1.00 78.81 85 GLU A C 1
ATOM 683 O O . GLU A 1 85 ? 5.047 1.644 -6.615 1.00 78.81 85 GLU A O 1
ATOM 688 N N . GLN A 1 86 ? 7.063 0.687 -6.829 1.00 85.44 86 GLN A N 1
ATOM 689 C CA . GLN A 1 86 ? 6.850 -0.334 -5.802 1.00 85.44 86 GLN A CA 1
ATOM 690 C C . GLN A 1 86 ? 6.630 0.271 -4.419 1.00 85.44 86 GLN A C 1
ATOM 692 O O . GLN A 1 86 ? 5.689 -0.110 -3.721 1.00 85.44 86 GLN A O 1
ATOM 697 N N . SER A 1 87 ? 7.467 1.231 -4.022 1.00 86.56 87 SER A N 1
ATOM 698 C CA . SER A 1 87 ? 7.363 1.870 -2.708 1.00 86.56 87 SER A CA 1
ATOM 699 C C . SER A 1 87 ? 6.063 2.663 -2.568 1.00 86.56 87 SER A C 1
ATOM 701 O O . SER A 1 87 ? 5.427 2.654 -1.511 1.00 86.56 87 SER A O 1
ATOM 703 N N . GLN A 1 88 ? 5.615 3.295 -3.653 1.00 83.12 88 GLN A N 1
ATOM 704 C CA . GLN A 1 88 ? 4.371 4.059 -3.681 1.00 83.12 88 GLN A CA 1
ATOM 705 C C . GLN A 1 88 ? 3.143 3.167 -3.722 1.00 83.12 88 GLN A C 1
ATOM 707 O O . GLN A 1 88 ? 2.172 3.440 -3.016 1.00 83.12 88 GLN A O 1
ATOM 712 N N . LEU A 1 89 ? 3.191 2.090 -4.505 1.00 85.06 89 LEU A N 1
ATOM 713 C CA . LEU A 1 89 ? 2.128 1.100 -4.556 1.00 85.06 89 LEU A CA 1
ATOM 714 C C . LEU A 1 89 ? 1.954 0.429 -3.188 1.00 85.06 89 LEU A C 1
ATOM 716 O O . LEU A 1 89 ? 0.830 0.322 -2.707 1.00 85.06 89 LEU A O 1
ATOM 720 N N . ALA A 1 90 ? 3.050 0.061 -2.520 1.00 87.69 90 ALA A N 1
ATOM 721 C CA . ALA A 1 90 ? 3.017 -0.496 -1.169 1.00 87.69 90 ALA A CA 1
ATOM 722 C C . ALA A 1 90 ? 2.437 0.495 -0.144 1.00 87.69 90 ALA A C 1
ATOM 724 O O . ALA A 1 90 ? 1.557 0.132 0.641 1.00 87.69 90 ALA A O 1
ATOM 725 N N . MET A 1 91 ? 2.861 1.764 -0.191 1.00 88.62 91 MET A N 1
ATOM 726 C CA . MET A 1 91 ? 2.283 2.829 0.636 1.00 88.62 91 MET A CA 1
ATOM 727 C C . MET A 1 91 ? 0.775 2.971 0.402 1.00 88.62 91 MET A C 1
ATOM 729 O O . MET A 1 91 ? 0.018 3.101 1.365 1.00 88.62 91 MET A O 1
ATOM 733 N N . LEU A 1 92 ? 0.337 2.972 -0.858 1.00 85.50 92 LEU A N 1
ATOM 734 C CA . LEU A 1 92 ? -1.065 3.136 -1.230 1.00 85.50 92 LEU A CA 1
ATOM 735 C C . LEU A 1 92 ? -1.904 1.953 -0.740 1.00 85.50 92 LEU A C 1
ATOM 737 O O . LEU A 1 92 ? -2.910 2.177 -0.074 1.00 85.50 92 LEU A O 1
ATOM 741 N N . TRP A 1 93 ? -1.447 0.718 -0.960 1.00 86.56 93 TRP A N 1
ATOM 742 C CA . TRP A 1 93 ? -2.112 -0.483 -0.449 1.00 86.56 93 TRP A CA 1
ATOM 743 C C . TRP A 1 93 ? -2.258 -0.474 1.069 1.00 86.56 93 TRP A C 1
ATOM 745 O O . TRP A 1 93 ? -3.356 -0.715 1.576 1.00 86.56 93 TRP A O 1
ATOM 755 N N . LEU A 1 94 ? -1.185 -0.153 1.801 1.00 88.44 94 LEU A N 1
ATOM 756 C CA . LEU A 1 94 ? -1.256 -0.102 3.257 1.00 88.44 94 LEU A CA 1
ATOM 757 C C . LEU A 1 94 ? -2.216 0.999 3.719 1.00 88.44 94 LEU A C 1
ATOM 759 O O . LEU A 1 94 ? -3.076 0.735 4.552 1.00 88.44 94 LEU A O 1
ATOM 763 N N . ARG A 1 95 ? -2.126 2.214 3.161 1.00 87.69 95 ARG A N 1
ATOM 764 C CA . ARG A 1 95 ? -3.040 3.316 3.509 1.00 87.69 95 ARG A CA 1
ATOM 765 C C . ARG A 1 95 ? -4.496 2.952 3.248 1.00 87.69 95 ARG A C 1
ATOM 767 O O . ARG A 1 95 ? -5.334 3.181 4.114 1.00 87.69 95 ARG A O 1
ATOM 774 N N . THR A 1 96 ? -4.796 2.352 2.100 1.00 86.38 96 THR A N 1
ATOM 775 C CA . THR A 1 96 ? -6.152 1.907 1.770 1.00 86.38 96 THR A CA 1
ATOM 776 C C . THR A 1 96 ? -6.647 0.843 2.742 1.00 86.38 96 THR A C 1
ATOM 778 O O . THR A 1 96 ? -7.772 0.957 3.221 1.00 86.38 96 THR A O 1
ATOM 781 N N . GLY A 1 97 ? -5.810 -0.132 3.110 1.00 86.38 97 GLY A N 1
ATOM 782 C CA . GLY A 1 97 ? -6.146 -1.108 4.148 1.00 86.38 97 GLY A CA 1
ATOM 783 C C . GLY A 1 97 ? -6.432 -0.445 5.499 1.00 86.38 97 GLY A C 1
ATOM 784 O O . GLY A 1 97 ? -7.453 -0.721 6.124 1.00 86.38 97 GLY A O 1
ATOM 785 N N . MET A 1 98 ? -5.583 0.493 5.923 1.00 88.38 98 MET A N 1
ATOM 786 C CA . MET A 1 98 ? -5.765 1.227 7.179 1.00 88.38 98 MET A CA 1
ATOM 787 C C . MET A 1 98 ? -7.058 2.049 7.182 1.00 88.38 98 MET A C 1
ATOM 789 O O . MET A 1 98 ? -7.758 2.061 8.188 1.00 88.38 98 MET A O 1
ATOM 793 N N . ILE A 1 99 ? -7.408 2.705 6.072 1.00 86.62 99 ILE A N 1
ATOM 794 C CA . ILE A 1 99 ? -8.682 3.427 5.929 1.00 86.62 99 ILE A CA 1
ATOM 795 C C . ILE A 1 99 ? -9.858 2.449 6.007 1.00 86.62 99 ILE A C 1
ATOM 797 O O . ILE A 1 99 ? -10.783 2.671 6.785 1.00 86.62 99 ILE A O 1
ATOM 801 N N . TYR A 1 100 ? -9.799 1.349 5.253 1.00 85.75 100 TYR A N 1
ATOM 802 C CA . TYR A 1 100 ? -10.862 0.345 5.191 1.00 85.75 100 TYR A CA 1
ATOM 803 C C . TYR A 1 100 ? -11.195 -0.251 6.567 1.00 85.75 100 TYR A C 1
ATOM 805 O O . TYR A 1 100 ? -12.366 -0.407 6.903 1.00 85.75 100 TYR A O 1
ATOM 813 N N . TYR A 1 101 ? -10.178 -0.524 7.390 1.00 86.69 101 TYR A N 1
ATOM 814 C CA . TYR A 1 101 ? -10.356 -1.059 8.744 1.00 86.69 101 TYR A CA 1
ATOM 815 C C . TYR A 1 101 ? -10.528 0.018 9.838 1.00 86.69 101 TYR A C 1
ATOM 817 O O . TYR A 1 101 ? -10.629 -0.323 11.014 1.00 86.69 101 TYR A O 1
ATOM 825 N N . GLY A 1 102 ? -10.591 1.310 9.488 1.00 86.44 102 GLY A N 1
ATOM 826 C CA . GLY A 1 102 ? -10.848 2.398 10.445 1.00 86.44 102 GLY A CA 1
ATOM 827 C C . GLY A 1 102 ? -9.633 2.862 11.264 1.00 86.44 102 GLY A C 1
ATOM 828 O O . GLY A 1 102 ? -9.790 3.500 12.303 1.00 86.44 102 GLY A O 1
ATOM 829 N N . TYR A 1 103 ? -8.417 2.585 10.797 1.00 87.62 103 TYR A N 1
ATOM 830 C CA . TYR A 1 103 ? -7.144 2.840 11.482 1.00 87.62 103 TYR A CA 1
ATOM 831 C C . TYR A 1 103 ? -6.303 3.975 10.874 1.00 87.62 103 TYR A C 1
ATOM 833 O O . TYR A 1 103 ? -5.107 4.082 11.135 1.00 87.62 103 TYR A O 1
ATOM 841 N N . GLN A 1 104 ? -6.914 4.857 10.086 1.00 82.50 104 GLN A N 1
ATOM 842 C CA . GLN A 1 104 ? -6.252 5.907 9.292 1.00 82.50 104 GLN A CA 1
ATOM 843 C C . GLN A 1 104 ? -5.235 6.810 10.028 1.00 82.50 104 GLN A C 1
ATOM 845 O O . GLN A 1 104 ? -4.354 7.365 9.381 1.00 82.50 104 GLN A O 1
ATOM 850 N N . ASN A 1 105 ? -5.320 6.933 11.358 1.00 84.25 105 ASN A N 1
ATOM 851 C CA . ASN A 1 105 ? -4.442 7.790 12.166 1.00 84.25 105 ASN A CA 1
ATOM 852 C C . ASN A 1 105 ? -3.445 7.013 13.049 1.00 84.25 105 ASN A C 1
ATOM 854 O O . ASN A 1 105 ? -2.768 7.629 13.866 1.00 84.25 105 ASN A O 1
ATOM 858 N N . LEU A 1 106 ? -3.372 5.680 12.939 1.00 86.19 106 LEU A N 1
ATOM 859 C CA . LEU A 1 106 ? -2.489 4.875 13.796 1.00 86.19 106 LEU A CA 1
ATOM 860 C C . LEU A 1 106 ? -1.022 4.916 13.365 1.00 86.19 106 LEU A C 1
ATOM 862 O O . LEU A 1 106 ? -0.137 4.796 14.206 1.00 86.19 106 LEU A O 1
ATOM 866 N N . LEU A 1 107 ? -0.766 5.043 12.063 1.00 88.31 107 LEU A N 1
ATOM 867 C CA . LEU A 1 107 ? 0.568 4.928 11.480 1.00 88.31 107 LEU A CA 1
ATOM 868 C C . LEU A 1 107 ? 0.844 6.132 10.586 1.00 88.31 107 LEU A C 1
ATOM 870 O O . LEU A 1 107 ? 0.008 6.507 9.762 1.00 88.31 107 LEU A O 1
ATOM 874 N N . ASN A 1 108 ? 2.045 6.691 10.685 1.00 89.44 108 ASN A N 1
ATOM 875 C CA . ASN A 1 108 ? 2.532 7.649 9.700 1.00 89.44 108 ASN A CA 1
ATOM 876 C C . ASN A 1 108 ? 3.226 6.877 8.574 1.00 89.44 108 ASN A C 1
ATOM 878 O O . ASN A 1 108 ? 4.310 6.329 8.756 1.00 89.44 108 ASN A O 1
ATOM 882 N N . ILE A 1 109 ? 2.573 6.795 7.416 1.00 90.06 109 ILE A N 1
ATOM 883 C CA . ILE A 1 109 ? 3.019 5.962 6.292 1.00 90.06 109 ILE A CA 1
ATOM 884 C C . ILE A 1 109 ? 3.578 6.855 5.188 1.00 90.06 109 ILE A C 1
ATOM 886 O O . ILE A 1 109 ? 2.874 7.744 4.702 1.00 90.06 109 ILE A O 1
ATOM 890 N N . GLN A 1 110 ? 4.807 6.593 4.756 1.00 89.00 110 GLN A N 1
ATOM 891 C CA . GLN A 1 110 ? 5.522 7.351 3.729 1.00 89.00 110 GLN A CA 1
ATOM 892 C C . GLN A 1 110 ? 6.222 6.416 2.730 1.00 89.00 110 GLN A C 1
ATOM 894 O O . GLN A 1 110 ? 6.408 5.227 2.996 1.00 89.00 110 GLN A O 1
ATOM 899 N N . SER A 1 111 ? 6.631 6.959 1.582 1.00 87.31 111 SER A N 1
ATOM 900 C CA . SER A 1 111 ? 7.464 6.264 0.597 1.00 87.31 111 SER A CA 1
ATOM 901 C C . SER A 1 111 ? 8.623 7.151 0.138 1.00 87.31 111 SER A C 1
ATOM 903 O O . SER A 1 111 ? 8.490 8.378 0.076 1.00 87.31 111 SER A O 1
ATOM 905 N N . ALA A 1 112 ? 9.762 6.538 -0.172 1.00 85.38 112 ALA A N 1
ATOM 906 C CA . ALA A 1 112 ? 10.967 7.212 -0.634 1.00 85.38 112 ALA A CA 1
ATOM 907 C C . ALA A 1 112 ? 11.741 6.365 -1.649 1.00 85.38 112 ALA A C 1
ATOM 909 O O . ALA A 1 112 ? 11.514 5.167 -1.798 1.00 85.38 112 ALA A O 1
ATOM 910 N N . GLY A 1 113 ? 12.672 7.024 -2.333 1.00 84.44 113 GLY A N 1
ATOM 911 C CA . GLY A 1 113 ? 13.545 6.431 -3.335 1.00 84.44 113 GLY A CA 1
ATOM 912 C C . GLY A 1 113 ? 14.987 6.622 -2.904 1.00 84.44 113 GLY A C 1
ATOM 913 O O . GLY A 1 113 ? 15.327 7.663 -2.336 1.00 84.44 113 GLY A O 1
ATOM 914 N N . MET A 1 114 ? 15.840 5.636 -3.164 1.00 84.44 114 MET A N 1
ATOM 915 C CA . MET A 1 114 ? 17.281 5.765 -2.915 1.00 84.44 114 MET A CA 1
ATOM 916 C C . MET A 1 114 ? 17.925 6.841 -3.798 1.00 84.44 114 MET A C 1
ATOM 918 O O . MET A 1 114 ? 18.925 7.449 -3.418 1.00 84.44 114 MET A O 1
ATOM 922 N N . THR A 1 115 ? 17.339 7.094 -4.967 1.00 79.19 115 THR A N 1
ATOM 923 C CA . THR A 1 115 ? 17.742 8.138 -5.906 1.00 79.19 115 THR A CA 1
ATOM 924 C C . THR A 1 115 ? 16.557 9.051 -6.231 1.00 79.19 115 THR A C 1
ATOM 926 O O . THR A 1 115 ? 15.411 8.598 -6.223 1.00 79.19 115 THR A O 1
ATOM 929 N N . PRO A 1 116 ? 16.787 10.347 -6.505 1.00 64.88 116 PRO A N 1
ATOM 93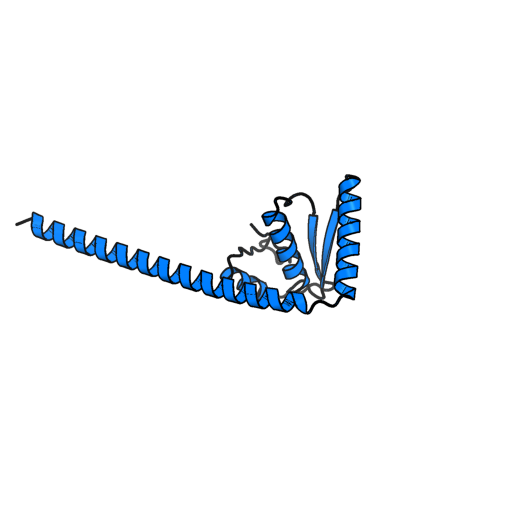0 C CA . PRO A 1 116 ? 15.722 11.240 -6.942 1.00 64.88 116 PRO A CA 1
ATOM 931 C C . PRO A 1 116 ? 15.274 10.867 -8.365 1.00 64.88 116 PRO A C 1
ATOM 933 O O . PRO A 1 116 ? 15.938 11.202 -9.348 1.00 64.88 116 PRO A O 1
ATOM 936 N N . GLY A 1 117 ? 14.151 10.158 -8.479 1.00 59.72 117 GLY A N 1
ATOM 937 C CA . GLY A 1 117 ? 13.542 9.810 -9.760 1.00 59.72 117 GLY A CA 1
ATOM 938 C C . GLY A 1 117 ? 12.820 11.003 -10.384 1.00 59.72 117 GLY A C 1
ATOM 939 O O . GLY A 1 117 ? 11.690 11.290 -10.027 1.00 59.72 117 GLY A O 1
ATOM 940 N N . ASN A 1 118 ? 13.420 11.693 -11.356 1.00 56.75 118 ASN A N 1
ATOM 941 C CA . ASN A 1 118 ? 12.842 12.900 -11.982 1.00 56.75 118 ASN A CA 1
ATOM 942 C C . ASN A 1 118 ? 11.760 12.617 -13.052 1.00 56.75 118 ASN A C 1
ATOM 944 O O . ASN A 1 118 ? 11.656 13.355 -14.034 1.00 56.75 118 ASN A O 1
ATOM 948 N N . GLN A 1 119 ? 10.978 11.543 -12.920 1.00 58.41 119 GLN A N 1
ATOM 949 C CA . GLN A 1 119 ? 9.990 11.151 -13.931 1.00 58.41 119 GLN A CA 1
ATOM 950 C C . GLN A 1 119 ? 8.555 11.539 -13.532 1.00 58.41 119 GLN A C 1
ATOM 952 O O . GLN A 1 119 ? 8.221 11.556 -12.344 1.00 58.41 119 GLN A O 1
ATOM 957 N N . PRO A 1 120 ? 7.695 11.891 -14.511 1.00 55.06 120 PRO A N 1
ATOM 958 C CA . PRO A 1 120 ? 6.298 12.211 -14.250 1.00 55.06 120 PRO A CA 1
ATOM 959 C C . PRO A 1 120 ? 5.531 10.993 -13.702 1.00 55.06 120 PRO A C 1
ATOM 961 O O . PRO A 1 120 ? 5.904 9.850 -13.977 1.00 55.06 120 PRO A O 1
ATOM 964 N N . PRO A 1 121 ? 4.437 11.229 -12.954 1.00 56.59 121 PRO A N 1
ATOM 965 C CA . PRO A 1 121 ? 3.685 10.200 -12.241 1.00 56.59 121 PRO A CA 1
ATOM 966 C C . PRO A 1 121 ? 2.881 9.352 -13.233 1.00 56.59 121 PRO A C 1
ATOM 968 O O . PRO A 1 121 ? 1.706 9.610 -13.463 1.00 56.59 121 PRO A O 1
ATOM 971 N N . SER A 1 122 ? 3.516 8.391 -13.896 1.00 59.25 122 SER A N 1
ATOM 972 C CA . SER A 1 122 ? 2.888 7.649 -14.997 1.00 59.25 122 SER A CA 1
ATOM 973 C C . SER A 1 122 ? 2.186 6.359 -14.541 1.00 59.25 122 SER A C 1
ATOM 975 O O . SER A 1 122 ? 1.012 6.180 -14.876 1.00 59.25 122 SER A O 1
ATOM 977 N N . PRO A 1 123 ? 2.802 5.483 -13.719 1.00 63.69 123 PRO A N 1
ATOM 978 C CA . PRO A 1 123 ? 2.227 4.157 -13.468 1.00 63.69 123 PRO A CA 1
ATOM 979 C C . PRO A 1 123 ? 1.000 4.194 -12.550 1.00 63.69 123 PRO A C 1
ATOM 981 O O . PRO A 1 123 ? 0.004 3.517 -12.804 1.00 63.69 123 PRO A O 1
ATOM 984 N N . LEU A 1 124 ? 1.015 5.035 -11.512 1.00 69.06 124 LEU A N 1
ATOM 985 C CA . LEU A 1 124 ? -0.056 5.088 -10.507 1.00 69.06 124 LEU A CA 1
ATOM 986 C C . LEU A 1 124 ? -1.344 5.749 -11.002 1.00 69.06 124 LEU A C 1
ATOM 988 O O . LEU A 1 124 ? -2.401 5.530 -10.416 1.00 69.06 124 LEU A O 1
ATOM 992 N N . LEU A 1 125 ? -1.297 6.525 -12.091 1.00 68.81 125 LEU A N 1
ATOM 993 C CA . LEU A 1 125 ? -2.510 7.086 -12.696 1.00 68.81 125 LEU A CA 1
ATOM 994 C C . LEU A 1 125 ? -3.433 5.996 -13.250 1.00 68.81 125 LEU A C 1
ATOM 996 O O . LEU A 1 125 ? -4.643 6.211 -13.330 1.00 68.81 125 LEU A O 1
ATOM 1000 N N . SER A 1 126 ? -2.891 4.816 -13.574 1.00 71.88 126 SER A N 1
ATOM 1001 C CA . SER A 1 126 ? -3.692 3.651 -13.961 1.00 71.88 126 SER A CA 1
ATOM 1002 C C . SER A 1 126 ? -4.665 3.219 -12.855 1.00 71.88 126 SER A C 1
ATOM 1004 O O . SER A 1 126 ? -5.757 2.737 -13.159 1.00 71.88 126 SER A O 1
ATOM 1006 N N . LEU A 1 127 ? -4.349 3.496 -11.582 1.00 74.19 127 LEU A N 1
ATOM 1007 C CA . LEU A 1 127 ? -5.203 3.179 -10.435 1.00 74.19 127 LEU A CA 1
ATOM 1008 C C . LEU A 1 127 ? -6.521 3.963 -10.427 1.00 74.19 127 LEU A C 1
ATOM 1010 O O . LEU A 1 127 ? -7.495 3.507 -9.829 1.00 74.19 127 LEU A O 1
ATOM 1014 N N . ASN A 1 128 ? -6.608 5.080 -11.159 1.00 75.50 128 ASN A N 1
ATOM 1015 C CA . ASN A 1 128 ? -7.867 5.807 -11.336 1.00 75.50 128 ASN A CA 1
ATOM 1016 C C . ASN A 1 128 ? -8.951 4.930 -11.981 1.00 75.50 128 ASN A C 1
ATOM 1018 O O . ASN A 1 128 ? -10.128 5.055 -11.647 1.00 75.50 128 ASN A O 1
ATOM 1022 N N . SER A 1 129 ? -8.558 4.010 -12.871 1.00 71.75 129 SER A N 1
ATOM 1023 C CA . SER A 1 129 ? -9.488 3.061 -13.498 1.00 71.75 129 SER A CA 1
ATOM 1024 C C . SER A 1 129 ? -10.046 2.020 -12.519 1.00 71.75 129 SER A C 1
ATOM 1026 O O . SER A 1 129 ? -11.100 1.447 -12.778 1.00 71.75 129 SER A O 1
ATOM 1028 N N . TYR A 1 130 ? -9.394 1.847 -11.366 1.00 70.56 130 TYR A N 1
ATOM 1029 C CA . TYR A 1 130 ? -9.796 0.949 -10.282 1.00 70.56 130 TYR A CA 1
ATOM 1030 C C . TYR A 1 130 ? -10.442 1.692 -9.101 1.00 70.56 130 TYR A C 1
ATOM 1032 O O . TYR A 1 130 ? -10.629 1.121 -8.031 1.00 70.56 130 TYR A O 1
ATOM 1040 N N . GLY A 1 131 ? -10.800 2.968 -9.285 1.00 71.50 131 GLY A N 1
ATOM 1041 C CA . GLY A 1 131 ? -11.528 3.761 -8.292 1.00 71.50 131 GLY A CA 1
ATOM 1042 C C . GLY A 1 131 ? -10.656 4.523 -7.293 1.00 71.50 131 GLY A C 1
ATOM 1043 O O . GLY A 1 131 ? -11.200 5.226 -6.442 1.00 71.50 131 GLY A O 1
ATOM 1044 N N . PHE A 1 132 ? -9.327 4.453 -7.405 1.00 72.88 132 PHE A N 1
ATOM 1045 C CA . PHE A 1 132 ? -8.438 5.272 -6.582 1.00 72.88 132 PHE A CA 1
ATOM 1046 C C . PHE A 1 132 ? -8.425 6.720 -7.067 1.00 72.88 132 PHE A C 1
ATOM 1048 O O . PHE A 1 132 ? -8.504 6.996 -8.261 1.00 72.88 132 PHE A O 1
ATOM 1055 N N . ARG A 1 133 ? -8.284 7.668 -6.141 1.00 70.69 133 ARG A N 1
ATOM 1056 C CA . ARG A 1 133 ? -8.008 9.070 -6.469 1.00 70.69 133 ARG A CA 1
ATOM 1057 C C . ARG A 1 133 ? -6.584 9.395 -6.058 1.00 70.69 133 ARG A C 1
ATOM 1059 O O . ARG A 1 133 ? -6.325 9.750 -4.913 1.00 70.69 133 ARG A O 1
ATOM 1066 N N . VAL A 1 134 ? -5.657 9.266 -7.002 1.00 69.12 134 VAL A N 1
ATOM 1067 C CA . VAL A 1 134 ? -4.246 9.580 -6.763 1.00 69.12 134 VAL A CA 1
ATOM 1068 C C . VAL A 1 134 ? -3.999 11.041 -7.120 1.00 69.12 134 VAL A C 1
ATOM 1070 O O . VAL A 1 134 ? -4.148 11.434 -8.278 1.00 69.12 134 VAL A O 1
ATOM 1073 N N . LYS A 1 135 ? -3.628 11.863 -6.132 1.00 65.44 135 LYS A N 1
ATOM 1074 C CA . LYS A 1 135 ? -3.271 13.269 -6.358 1.00 65.44 135 LYS A CA 1
ATOM 1075 C C . LYS A 1 135 ? -1.816 13.536 -5.972 1.00 65.44 135 LYS A C 1
ATOM 1077 O O . LYS A 1 135 ? -1.367 13.065 -4.920 1.00 65.44 135 LYS A O 1
ATOM 1082 N N . PRO A 1 136 ? -1.084 14.332 -6.772 1.00 59.84 136 PRO A N 1
ATOM 1083 C CA . PRO A 1 136 ? 0.206 14.845 -6.343 1.00 59.84 136 PRO A CA 1
ATOM 1084 C C . PRO A 1 136 ? 0.005 15.743 -5.118 1.00 59.84 136 PRO A C 1
ATOM 1086 O O . PRO A 1 136 ? -0.907 16.568 -5.070 1.00 59.84 136 PRO A O 1
ATOM 1089 N N . ASN A 1 137 ? 0.859 15.587 -4.110 1.00 55.50 137 ASN A N 1
ATOM 1090 C CA . ASN A 1 137 ? 0.785 16.352 -2.863 1.00 55.50 137 ASN A CA 1
ATOM 1091 C C . ASN A 1 137 ? 1.329 17.794 -3.012 1.00 55.50 137 ASN A C 1
ATOM 1093 O O . ASN A 1 137 ? 1.311 18.559 -2.053 1.00 55.50 137 ASN A O 1
ATOM 1097 N N . SER A 1 138 ? 1.840 18.181 -4.190 1.00 51.62 138 SER A N 1
ATOM 1098 C CA . SER A 1 138 ? 2.474 19.485 -4.438 1.00 51.62 138 SER A CA 1
ATOM 1099 C C . SER A 1 138 ? 2.409 19.901 -5.916 1.00 51.62 138 SER A C 1
ATOM 1101 O O . SER A 1 138 ? 2.394 19.053 -6.804 1.00 51.62 138 SER A O 1
ATOM 1103 N N . GLN A 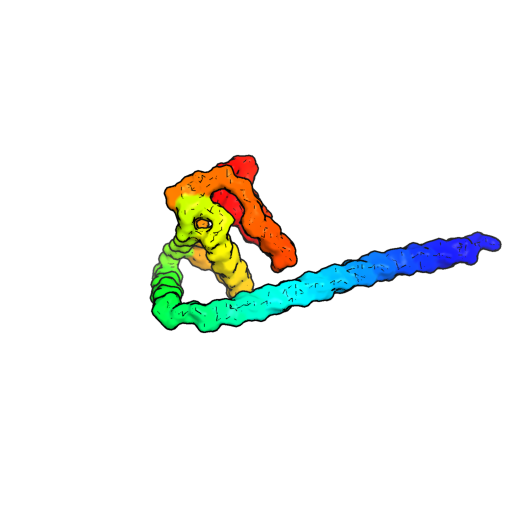1 139 ? 2.402 21.218 -6.175 1.00 46.69 139 GLN A N 1
ATOM 1104 C CA . GLN A 1 139 ? 2.579 21.832 -7.507 1.00 46.69 139 GLN A CA 1
ATOM 1105 C C . GLN A 1 139 ? 4.059 21.932 -7.929 1.00 46.69 139 GLN A C 1
ATOM 1107 O O . GLN A 1 139 ? 4.357 22.191 -9.093 1.00 46.69 139 GLN A O 1
ATOM 1112 N N . LYS A 1 140 ? 4.997 21.732 -6.993 1.00 44.09 140 LYS A N 1
ATOM 1113 C CA . LYS A 1 140 ? 6.416 21.486 -7.293 1.00 44.09 140 LYS A CA 1
ATOM 1114 C C . LYS A 1 140 ? 6.628 19.988 -7.491 1.00 44.09 140 LYS A C 1
ATOM 1116 O O . LYS A 1 140 ? 5.936 19.197 -6.857 1.00 44.09 140 LYS A O 1
ATOM 1121 N N . ILE A 1 141 ? 7.603 19.617 -8.324 1.00 43.88 141 ILE A N 1
ATOM 1122 C CA . ILE A 1 141 ? 8.055 18.231 -8.534 1.00 43.88 141 ILE A CA 1
ATOM 1123 C C . ILE A 1 141 ? 8.639 17.708 -7.210 1.00 43.88 141 ILE A C 1
ATOM 1125 O O . ILE A 1 141 ? 9.838 17.764 -6.969 1.00 43.88 141 ILE A O 1
ATOM 1129 N N . THR A 1 142 ? 7.774 17.295 -6.292 1.00 41.94 142 THR A N 1
ATOM 1130 C CA . THR A 1 142 ? 8.135 16.620 -5.051 1.00 41.94 142 THR A CA 1
ATOM 1131 C C . THR A 1 142 ? 7.274 15.370 -4.942 1.00 41.94 142 THR A C 1
ATOM 1133 O O . THR A 1 142 ? 6.050 15.453 -4.823 1.00 41.94 142 THR A O 1
ATOM 1136 N N . HIS A 1 143 ? 7.941 14.214 -5.014 1.00 50.16 143 HIS A N 1
ATOM 1137 C CA . HIS A 1 143 ? 7.402 12.852 -5.139 1.00 50.16 143 HIS A CA 1
ATOM 1138 C C . HIS A 1 143 ? 6.704 12.367 -3.861 1.00 50.16 143 HIS A C 1
ATOM 1140 O O . HIS A 1 143 ? 7.120 11.407 -3.222 1.00 50.16 143 HIS A O 1
ATOM 1146 N N . SER A 1 144 ? 5.656 13.071 -3.448 1.00 45.03 144 SER A N 1
ATOM 1147 C CA . SER A 1 144 ? 4.804 12.675 -2.331 1.00 45.03 144 SER A CA 1
ATOM 1148 C C . SER A 1 144 ? 3.355 12.647 -2.800 1.00 45.03 144 SER A C 1
ATOM 1150 O O . SER A 1 144 ? 2.920 13.518 -3.556 1.00 45.03 144 SER A O 1
ATOM 1152 N N . TYR A 1 145 ? 2.613 11.628 -2.369 1.00 51.84 145 TYR A N 1
ATOM 1153 C CA . TYR A 1 145 ? 1.233 11.393 -2.785 1.00 51.84 145 TYR A CA 1
ATOM 1154 C C . TYR A 1 145 ? 0.295 11.451 -1.584 1.00 51.84 145 TYR A C 1
ATOM 1156 O O . TYR A 1 145 ? 0.616 10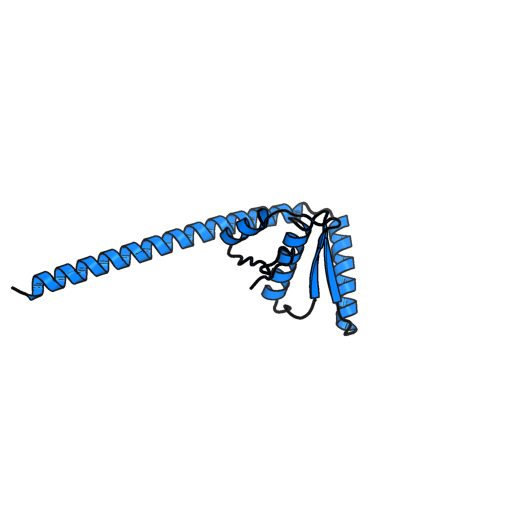.991 -0.479 1.00 51.84 145 TYR A O 1
ATOM 1164 N N . LYS A 1 146 ? -0.891 12.008 -1.823 1.00 48.59 146 LYS A N 1
ATOM 1165 C CA . LYS A 1 146 ? -2.037 11.910 -0.920 1.00 48.59 146 LYS A CA 1
ATOM 1166 C C . LYS A 1 146 ? -3.116 11.075 -1.596 1.00 48.59 146 LYS A C 1
ATOM 1168 O O . LYS A 1 146 ? -3.331 11.191 -2.803 1.00 48.59 146 LYS A O 1
ATOM 1173 N N . VAL A 1 147 ? -3.728 10.211 -0.799 1.00 46.62 147 VAL A N 1
ATOM 1174 C CA . VAL A 1 147 ? -4.887 9.409 -1.181 1.00 46.62 147 VAL A CA 1
ATOM 1175 C C . VAL A 1 147 ? -6.032 9.958 -0.347 1.00 46.62 147 VAL A C 1
ATOM 1177 O O . VAL A 1 147 ? -5.895 10.016 0.876 1.00 46.62 147 VAL A O 1
ATOM 1180 N N . ASP A 1 148 ? -7.073 10.423 -1.031 1.00 46.00 148 ASP A N 1
ATOM 1181 C CA . ASP A 1 148 ? -8.322 10.903 -0.431 1.00 46.00 148 ASP A CA 1
ATOM 1182 C C . ASP A 1 148 ? -9.381 9.796 -0.488 1.00 46.00 148 ASP A C 1
ATOM 1184 O O . ASP A 1 148 ? -9.465 9.133 -1.554 1.00 46.00 148 ASP A O 1
#